Protein AF-A0A212CNF8-F1 (afdb_monomer)

InterPro domains:
  IPR052434 Tectonic-like complex component protein [PTHR20837] (1-99)
  IPR056288 Centrosomal protein of 76 kDa, C-terminal [PF24652] (9-98)

pLDDT: mean 76.9, std 11.72, range [47.06, 88.44]

Organism: Cervus elaphus hippelaphus (NCBI:txid46360)

Radius of gyration: 15.46 Å; Cα contacts (8 Å, |Δi|>4): 49; chains: 1; bounding box: 40×28×42 Å

Secondary structure (DSSP, 8-state):
--SSTTSPPEE-HHHHHHHHHHHHHHHT-GGG---HHHHHHHHHHHHH--------------HHHHHHHHHHT-GGG---TT-EE---------TT---

Structure (mmCIF, N/CA/C/O backbone):
data_AF-A0A212CNF8-F1
#
_entry.id   AF-A0A212CNF8-F1
#
loop_
_atom_site.group_PDB
_atom_site.id
_atom_site.type_symbol
_atom_site.label_atom_id
_atom_site.label_alt_id
_atom_site.label_comp_id
_atom_site.label_asym_id
_atom_site.label_entity_id
_atom_site.label_seq_id
_atom_site.pdbx_PDB_ins_code
_atom_site.Cartn_x
_atom_site.Cartn_y
_atom_site.Cartn_z
_atom_site.occupancy
_atom_site.B_iso_or_equiv
_atom_site.auth_seq_id
_atom_site.auth_comp_id
_atom_site.auth_asym_id
_atom_site.auth_atom_id
_atom_site.pdbx_PDB_model_num
ATOM 1 N N . MET A 1 1 ? -15.952 -11.227 -1.135 1.00 54.66 1 MET A N 1
ATOM 2 C CA . MET A 1 1 ? -14.876 -10.645 -0.306 1.00 54.66 1 MET A CA 1
ATOM 3 C C . MET A 1 1 ? -15.444 -9.442 0.421 1.00 54.66 1 MET A C 1
ATOM 5 O O . MET A 1 1 ? -15.701 -8.435 -0.226 1.00 54.66 1 MET A O 1
ATOM 9 N N . GLU A 1 2 ? -15.701 -9.542 1.724 1.00 64.19 2 GLU A N 1
ATOM 10 C CA . GLU A 1 2 ? -16.131 -8.374 2.501 1.00 64.19 2 GLU A CA 1
ATOM 11 C C . GLU A 1 2 ? -14.904 -7.691 3.101 1.00 64.19 2 GLU A C 1
ATOM 13 O O . GLU A 1 2 ? -14.310 -8.161 4.069 1.00 64.19 2 GLU A O 1
ATOM 18 N N . TRP A 1 3 ? -14.499 -6.582 2.489 1.00 70.00 3 TRP A N 1
ATOM 19 C CA . TRP A 1 3 ? -13.495 -5.691 3.055 1.00 70.00 3 TRP A CA 1
ATOM 20 C C . TRP A 1 3 ? -14.116 -4.983 4.262 1.00 70.00 3 TRP A C 1
ATOM 22 O O . TRP A 1 3 ? -15.050 -4.208 4.091 1.00 70.00 3 TRP A O 1
ATOM 32 N N . ARG A 1 4 ? -13.625 -5.276 5.475 1.00 69.81 4 ARG A N 1
ATOM 33 C CA . ARG A 1 4 ? -14.006 -4.628 6.752 1.00 69.81 4 ARG A CA 1
ATOM 34 C C . ARG A 1 4 ? -15.489 -4.197 6.845 1.00 69.81 4 ARG A C 1
ATOM 36 O O . ARG A 1 4 ? -15.777 -3.006 6.941 1.00 69.81 4 ARG A O 1
ATOM 43 N N . PRO A 1 5 ? -16.446 -5.136 6.918 1.00 64.56 5 PRO A N 1
ATOM 44 C CA . PRO A 1 5 ? -17.877 -4.813 6.887 1.00 64.56 5 PRO A CA 1
ATOM 45 C C . PRO A 1 5 ? -18.398 -4.043 8.119 1.00 64.56 5 PRO A C 1
ATOM 47 O O . PRO A 1 5 ? -19.521 -3.548 8.101 1.00 64.56 5 PRO A O 1
ATOM 50 N N . LYS A 1 6 ? -17.620 -3.953 9.210 1.00 67.62 6 LYS A N 1
ATOM 51 C CA . LYS A 1 6 ? -18.117 -3.537 10.538 1.00 67.62 6 LYS A CA 1
ATOM 52 C C . LYS A 1 6 ? -17.600 -2.192 11.057 1.00 67.62 6 LYS A C 1
ATOM 54 O O . LYS A 1 6 ? -18.179 -1.671 12.004 1.00 67.62 6 LYS A O 1
ATOM 59 N N . GLN A 1 7 ? -16.509 -1.645 10.515 1.00 70.69 7 GLN A N 1
ATOM 60 C CA . GLN A 1 7 ? -15.840 -0.474 11.101 1.00 70.69 7 GLN A CA 1
ATOM 61 C C . GLN A 1 7 ? -15.393 0.527 10.028 1.00 70.69 7 GLN A C 1
ATOM 63 O O . GLN A 1 7 ? -14.802 0.110 9.030 1.00 70.69 7 GLN A O 1
ATOM 68 N N . PRO A 1 8 ? -15.611 1.841 10.233 1.00 76.06 8 PRO A N 1
ATOM 69 C CA . PRO A 1 8 ? -15.105 2.854 9.319 1.00 76.06 8 PRO A CA 1
ATOM 70 C C . PRO A 1 8 ? -13.572 2.882 9.349 1.00 76.06 8 PRO A C 1
ATOM 72 O O . PRO A 1 8 ? -12.955 2.987 10.410 1.00 76.06 8 PRO A O 1
ATOM 75 N N . THR A 1 9 ? -12.952 2.819 8.174 1.00 80.69 9 THR A N 1
ATOM 76 C CA . THR A 1 9 ? -11.499 2.931 8.016 1.00 80.69 9 THR A CA 1
ATOM 77 C C . THR A 1 9 ? -11.054 4.365 8.291 1.00 80.69 9 THR A C 1
ATOM 79 O O . THR A 1 9 ? -11.423 5.289 7.564 1.00 80.69 9 THR A O 1
ATOM 82 N N . ARG A 1 10 ? -10.244 4.569 9.335 1.00 84.62 10 ARG A N 1
ATOM 83 C CA . ARG A 1 10 ? -9.595 5.860 9.595 1.00 84.62 10 ARG A CA 1
ATOM 84 C C . ARG A 1 10 ? -8.325 5.963 8.767 1.00 84.62 10 ARG A C 1
ATOM 86 O O . ARG A 1 10 ? -7.446 5.120 8.897 1.00 84.62 10 ARG A O 1
ATOM 93 N N . TRP A 1 11 ? -8.236 6.990 7.930 1.00 86.44 11 TRP A N 1
ATOM 94 C CA . TRP A 1 11 ? -7.077 7.222 7.073 1.00 86.44 11 TRP A CA 1
ATOM 95 C C . TRP A 1 11 ? -6.140 8.260 7.680 1.00 86.44 11 TRP A C 1
ATOM 97 O O . TRP A 1 11 ? -6.534 9.411 7.882 1.00 86.44 11 TRP A O 1
ATOM 107 N N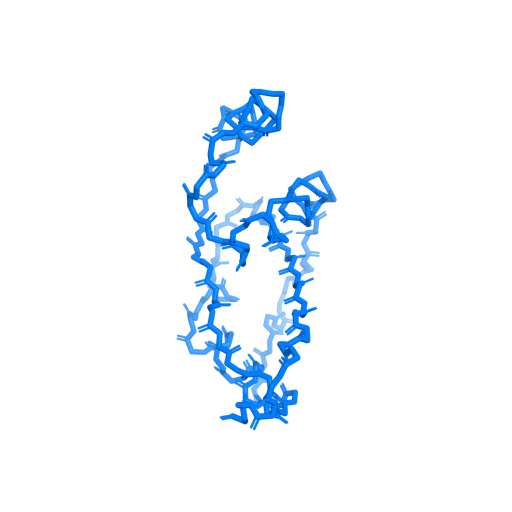 . ASN A 1 12 ? -4.883 7.880 7.898 1.00 86.75 12 ASN A N 1
ATOM 108 C CA . ASN A 1 12 ? -3.844 8.806 8.317 1.00 86.75 12 ASN A CA 1
ATOM 109 C C . ASN A 1 12 ? -3.258 9.524 7.091 1.00 86.75 12 ASN A C 1
ATOM 111 O O . ASN A 1 12 ? -2.523 8.950 6.276 1.00 86.75 12 ASN A O 1
ATOM 115 N N . ARG A 1 13 ? -3.605 10.809 6.950 1.00 85.88 13 ARG A N 1
ATOM 116 C CA . ARG A 1 13 ? -3.176 11.644 5.816 1.00 85.88 13 ARG A CA 1
ATOM 117 C C . ARG A 1 13 ? -1.682 11.961 5.866 1.00 85.88 13 ARG A C 1
ATOM 119 O O . ARG A 1 13 ? -1.063 12.043 4.811 1.00 85.88 13 ARG A O 1
ATOM 126 N N . GLN A 1 14 ? -1.114 12.104 7.063 1.00 84.56 14 GLN A N 1
ATOM 127 C CA . GLN A 1 14 ? 0.300 12.421 7.256 1.00 84.56 14 GLN A CA 1
ATOM 128 C C . GLN A 1 14 ? 1.186 11.227 6.879 1.00 84.56 14 GLN A C 1
ATOM 130 O O . GLN A 1 14 ? 2.083 11.385 6.056 1.00 84.56 14 GLN A O 1
ATOM 135 N N . CYS A 1 15 ? 0.870 10.024 7.375 1.00 85.00 15 CYS A N 1
ATOM 136 C CA . CYS A 1 15 ? 1.533 8.785 6.956 1.00 85.00 15 CYS A CA 1
ATOM 137 C C . CYS A 1 15 ? 1.459 8.608 5.437 1.00 85.00 15 CYS A C 1
ATOM 139 O O . CYS A 1 15 ? 2.460 8.334 4.786 1.00 85.00 15 CYS A O 1
ATOM 141 N N . THR A 1 16 ? 0.268 8.799 4.860 1.00 88.00 16 THR A N 1
ATOM 142 C CA . THR A 1 16 ? 0.056 8.657 3.413 1.00 88.00 16 THR A CA 1
ATOM 143 C C . THR A 1 16 ? 0.911 9.638 2.610 1.00 88.00 16 THR A C 1
ATOM 145 O O . THR A 1 16 ? 1.452 9.270 1.569 1.00 88.00 16 THR A O 1
ATOM 148 N N . PHE A 1 17 ? 1.040 10.881 3.077 1.00 87.31 17 PHE A N 1
ATOM 149 C CA . PHE A 1 17 ? 1.866 11.891 2.424 1.00 87.31 17 PHE A CA 1
ATOM 150 C C . PHE A 1 17 ? 3.352 11.518 2.454 1.00 87.31 17 PHE A C 1
ATOM 152 O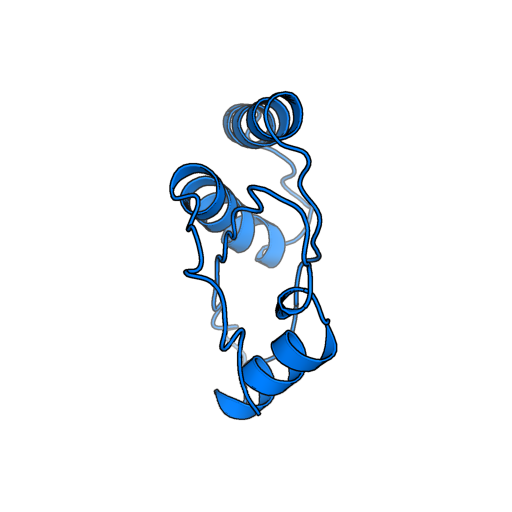 O . PHE A 1 17 ? 3.982 11.505 1.400 1.00 87.31 17 PHE A O 1
ATOM 159 N N . ILE A 1 18 ? 3.878 11.150 3.626 1.00 85.00 18 ILE A N 1
ATOM 160 C CA . ILE A 1 18 ? 5.289 10.776 3.798 1.00 85.00 18 ILE A CA 1
ATOM 161 C C . ILE A 1 18 ? 5.628 9.545 2.949 1.00 85.00 18 ILE A C 1
ATOM 163 O O . ILE A 1 18 ? 6.583 9.565 2.177 1.00 85.00 18 ILE A O 1
ATOM 167 N N . LEU A 1 19 ? 4.788 8.503 2.990 1.00 85.00 19 LEU A N 1
ATOM 168 C CA . LEU A 1 19 ? 4.991 7.296 2.184 1.00 85.00 19 LEU A CA 1
ATOM 169 C C . LEU A 1 19 ? 5.035 7.601 0.676 1.00 85.00 19 LEU A C 1
ATOM 171 O O . LEU A 1 19 ? 5.836 7.013 -0.043 1.00 85.00 19 LEU A O 1
ATOM 175 N N . ARG A 1 20 ? 4.225 8.550 0.182 1.00 86.25 20 ARG A N 1
ATOM 176 C CA . ARG A 1 20 ? 4.255 8.961 -1.234 1.00 86.25 20 ARG A CA 1
ATOM 177 C C . ARG A 1 20 ? 5.564 9.633 -1.649 1.00 86.25 20 ARG A C 1
ATOM 179 O O . ARG A 1 20 ? 5.917 9.511 -2.815 1.00 86.25 20 ARG A O 1
ATOM 186 N N . GLN A 1 21 ? 6.253 10.328 -0.744 1.00 83.94 21 GLN A N 1
ATOM 187 C CA . GLN A 1 21 ? 7.566 10.924 -1.036 1.00 83.94 21 GLN A CA 1
ATOM 188 C C . GLN A 1 21 ? 8.671 9.861 -1.066 1.00 83.94 21 GLN A C 1
ATOM 190 O O . GLN A 1 21 ? 9.581 9.926 -1.891 1.00 83.94 21 GLN A O 1
ATOM 195 N N . ILE A 1 22 ? 8.549 8.840 -0.214 1.00 82.56 22 ILE A N 1
ATOM 196 C CA . ILE A 1 22 ? 9.534 7.759 -0.088 1.00 82.56 22 ILE A CA 1
ATOM 197 C C . ILE A 1 22 ? 9.476 6.792 -1.282 1.00 82.56 22 ILE A C 1
ATOM 199 O O . ILE A 1 22 ? 10.518 6.379 -1.788 1.00 82.56 22 ILE A O 1
ATOM 203 N N . LEU A 1 23 ? 8.278 6.438 -1.762 1.00 83.81 23 LEU A N 1
ATOM 204 C CA . LEU A 1 23 ? 8.104 5.411 -2.801 1.00 83.81 23 LEU A CA 1
ATOM 205 C C . LEU A 1 23 ? 8.906 5.655 -4.101 1.00 83.81 23 LEU A C 1
ATOM 207 O O . LEU A 1 23 ? 9.592 4.729 -4.534 1.00 83.81 23 LEU A O 1
ATOM 211 N N . PRO A 1 24 ? 8.904 6.856 -4.718 1.00 82.56 24 PRO A N 1
ATOM 212 C CA . PRO A 1 24 ? 9.721 7.124 -5.903 1.00 82.56 24 PRO A CA 1
ATOM 213 C C . PRO A 1 24 ? 11.217 6.899 -5.693 1.00 82.56 24 PRO A C 1
ATOM 215 O O . PRO A 1 24 ? 11.914 6.480 -6.615 1.00 82.56 24 PRO A O 1
ATOM 218 N N . LYS A 1 25 ? 11.708 7.184 -4.483 1.00 77.94 25 LYS A N 1
ATOM 219 C CA . LYS A 1 25 ? 13.121 7.041 -4.125 1.00 77.94 25 LYS A CA 1
ATOM 220 C C . LYS A 1 25 ? 13.504 5.576 -3.939 1.00 77.94 25 LYS A C 1
ATOM 222 O O . LYS A 1 25 ? 14.603 5.196 -4.328 1.00 77.94 25 LYS A O 1
ATOM 227 N N . LEU A 1 26 ? 12.594 4.757 -3.404 1.00 77.00 26 LEU A N 1
ATOM 228 C CA . LEU A 1 26 ? 12.797 3.310 -3.293 1.00 77.00 26 LEU A CA 1
ATOM 229 C C . LEU A 1 26 ? 12.913 2.640 -4.672 1.00 77.00 26 LEU A C 1
ATOM 231 O O . LEU A 1 26 ? 13.785 1.795 -4.854 1.00 77.00 26 LEU A O 1
ATOM 235 N N . GLU A 1 27 ? 12.109 3.057 -5.658 1.00 78.50 27 GLU A N 1
ATOM 236 C CA . GLU A 1 27 ? 12.173 2.497 -7.021 1.00 78.50 27 GLU A CA 1
ATOM 237 C C . GLU A 1 27 ? 13.449 2.871 -7.792 1.00 78.50 27 GLU A C 1
ATOM 239 O O . GLU A 1 27 ? 13.895 2.114 -8.654 1.00 78.50 27 GLU A O 1
ATOM 244 N N . LEU A 1 28 ? 14.059 4.027 -7.499 1.00 74.19 28 LEU A N 1
ATOM 245 C CA . LEU A 1 28 ? 15.267 4.491 -8.197 1.00 74.19 28 LEU A CA 1
ATOM 246 C C . LEU A 1 28 ? 16.543 3.735 -7.768 1.00 74.19 28 LEU A C 1
ATOM 248 O O . LEU A 1 28 ? 17.607 3.919 -8.357 1.00 74.19 28 LEU A O 1
ATOM 252 N N . GLY A 1 29 ? 16.437 2.857 -6.770 1.00 62.66 29 GLY A N 1
ATOM 253 C CA . GLY A 1 29 ? 17.547 2.083 -6.240 1.00 62.66 29 GLY A CA 1
ATOM 254 C C . GLY A 1 29 ? 18.297 2.824 -5.134 1.00 62.66 29 GLY A C 1
ATOM 255 O O . GLY A 1 29 ? 18.640 3.999 -5.243 1.00 62.66 29 GLY A O 1
ATOM 256 N N . THR A 1 30 ? 18.585 2.071 -4.076 1.00 55.44 30 THR A N 1
ATOM 257 C CA . THR A 1 30 ? 19.328 2.313 -2.822 1.00 55.44 30 THR A CA 1
ATOM 258 C C . THR A 1 30 ? 20.634 3.141 -2.894 1.00 55.44 30 THR A C 1
ATOM 260 O O . THR A 1 30 ? 21.322 3.274 -1.891 1.00 55.44 30 THR A O 1
ATOM 263 N N . ALA A 1 31 ? 21.015 3.743 -4.023 1.00 47.22 31 ALA A N 1
ATOM 264 C CA . ALA A 1 31 ? 22.209 4.587 -4.142 1.00 47.22 31 ALA A CA 1
ATOM 265 C C . ALA A 1 31 ? 22.068 5.974 -3.476 1.00 47.22 31 ALA A C 1
ATOM 267 O O . ALA A 1 31 ? 23.049 6.705 -3.374 1.00 47.22 31 ALA A O 1
ATOM 268 N N . SER A 1 32 ? 20.863 6.338 -3.023 1.00 48.44 32 SER A N 1
ATOM 269 C CA . SER A 1 32 ? 20.562 7.634 -2.402 1.00 48.44 32 SER A CA 1
ATOM 270 C C . SER A 1 32 ? 19.596 7.505 -1.210 1.00 48.44 32 SER A C 1
ATOM 272 O O . 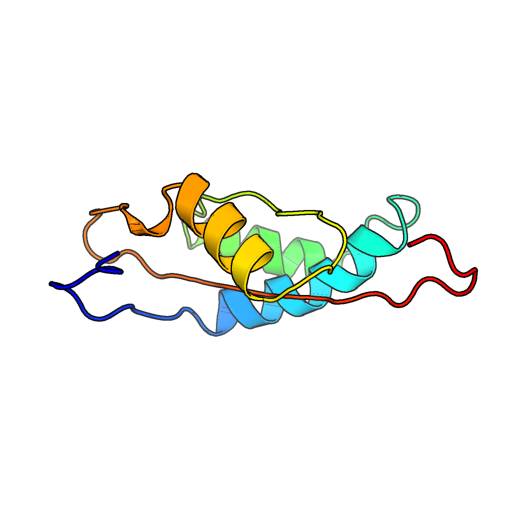SER A 1 32 ? 18.704 8.336 -1.026 1.00 48.44 32 SER A O 1
ATOM 274 N N . PHE A 1 33 ? 19.773 6.497 -0.352 1.00 47.22 33 PHE A N 1
ATOM 275 C CA . PHE A 1 33 ? 19.497 6.767 1.065 1.00 47.22 33 PHE A CA 1
ATOM 276 C C . PHE A 1 33 ? 20.481 7.895 1.445 1.00 47.22 33 PHE A C 1
ATOM 278 O O . PHE A 1 33 ? 21.679 7.660 1.432 1.00 47.22 33 PHE A O 1
ATOM 285 N N . VAL A 1 34 ? 20.155 9.162 1.671 1.00 49.38 34 VAL A N 1
ATOM 286 C CA . VAL A 1 34 ? 18.909 9.821 2.021 1.00 49.38 34 VAL A CA 1
ATOM 287 C C . VAL A 1 34 ? 19.189 11.330 1.927 1.00 49.38 34 VAL A C 1
ATOM 289 O O . VAL A 1 34 ? 20.247 11.799 2.348 1.00 49.38 34 VAL A O 1
ATOM 292 N N . SER A 1 35 ? 18.249 12.126 1.421 1.00 50.66 35 SER A N 1
ATOM 293 C CA . SER A 1 35 ? 18.174 13.532 1.834 1.00 50.66 35 SER A CA 1
ATOM 294 C C . SER A 1 35 ? 17.639 13.529 3.270 1.00 50.66 35 SER A C 1
ATOM 296 O O . SER A 1 35 ? 16.460 13.230 3.460 1.00 50.66 35 SER A O 1
ATOM 298 N N . SER A 1 36 ? 18.504 13.787 4.260 1.00 54.38 36 SER A N 1
ATOM 299 C CA . SER A 1 36 ? 18.303 13.592 5.719 1.00 54.38 36 SER A CA 1
ATOM 300 C C . SER A 1 36 ? 16.992 14.121 6.305 1.00 54.38 36 SER A C 1
ATOM 302 O O . SER A 1 36 ? 16.583 13.729 7.392 1.00 54.38 36 SER A O 1
ATOM 304 N N . GLU A 1 37 ? 16.327 15.021 5.597 1.00 59.78 37 GLU A N 1
ATOM 305 C CA . GLU A 1 37 ? 15.097 15.674 6.023 1.00 59.78 37 GLU A CA 1
ATOM 306 C C . GLU A 1 37 ? 13.873 14.743 5.988 1.00 59.78 37 GLU A C 1
ATOM 308 O O . GLU A 1 37 ? 13.056 14.794 6.900 1.00 59.78 37 GLU A O 1
ATOM 313 N N . GLU A 1 38 ? 13.746 13.848 5.003 1.00 60.19 38 GLU A N 1
ATOM 314 C CA . GLU A 1 38 ? 12.541 13.005 4.859 1.00 60.19 38 GLU A CA 1
ATOM 315 C C . GLU A 1 38 ? 12.604 11.705 5.670 1.00 60.19 38 GLU A C 1
ATOM 317 O O . GLU A 1 38 ? 11.584 11.245 6.187 1.00 60.19 38 GLU A O 1
AT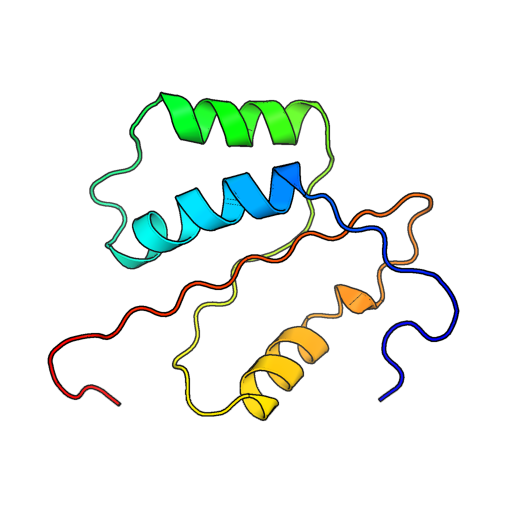OM 322 N N . GLU A 1 39 ? 13.801 11.132 5.833 1.00 63.31 39 GLU A N 1
ATOM 323 C CA . GLU A 1 39 ? 14.020 10.024 6.772 1.00 63.31 39 GLU A CA 1
ATOM 324 C C . GLU A 1 39 ? 13.715 10.499 8.196 1.00 63.31 39 GLU A C 1
ATOM 326 O O . GLU A 1 39 ? 13.009 9.816 8.928 1.00 63.31 39 GLU A O 1
ATOM 331 N N . SER A 1 40 ? 14.086 11.743 8.523 1.00 65.56 40 SER A N 1
ATOM 332 C CA . SER A 1 40 ? 13.687 12.417 9.762 1.00 65.56 40 SER A CA 1
ATOM 333 C C . SER A 1 40 ? 12.164 12.555 9.902 1.00 65.56 40 SER A C 1
ATOM 335 O O . SER A 1 40 ? 11.631 12.343 10.991 1.00 65.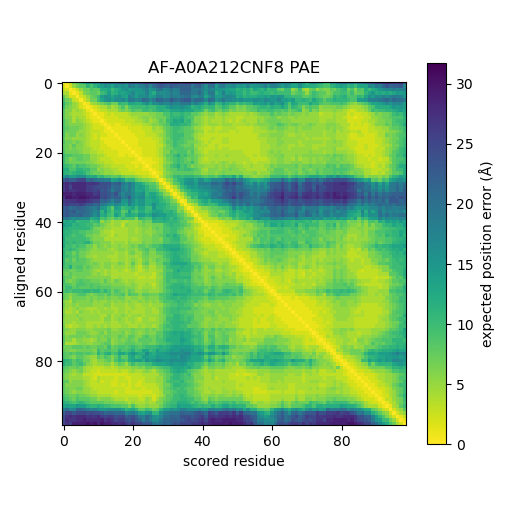56 40 SER A O 1
ATOM 337 N N . GLU A 1 41 ? 11.412 12.842 8.831 1.00 75.75 41 GLU A N 1
ATOM 338 C CA . GLU A 1 41 ? 9.944 12.895 8.914 1.00 75.75 41 GLU A CA 1
ATOM 339 C C . GLU A 1 41 ? 9.309 11.525 9.175 1.00 75.75 41 GLU A C 1
ATOM 341 O O . GLU A 1 41 ? 8.368 11.431 9.972 1.00 75.75 41 GLU A O 1
ATOM 346 N N . PHE A 1 42 ? 9.818 10.466 8.540 1.00 77.62 42 PHE A N 1
ATOM 347 C CA . PHE A 1 42 ? 9.340 9.104 8.768 1.00 77.62 42 PHE A CA 1
ATOM 348 C C . PHE A 1 42 ? 9.763 8.567 10.138 1.00 77.62 42 PHE A C 1
ATOM 350 O O . PHE A 1 42 ? 8.931 8.022 10.857 1.00 77.62 42 PHE A O 1
ATOM 357 N N . GLU A 1 43 ? 11.007 8.790 10.561 1.00 77.56 43 GLU A N 1
ATOM 358 C CA . GLU A 1 43 ? 11.486 8.461 11.907 1.00 77.56 43 GLU A CA 1
ATOM 359 C C . GLU A 1 43 ? 10.674 9.184 12.979 1.00 77.56 43 GLU A C 1
ATOM 361 O O . GLU A 1 43 ? 10.235 8.576 13.956 1.00 77.56 43 GLU A O 1
ATOM 366 N N . ARG A 1 44 ? 10.397 10.474 12.776 1.00 81.00 44 ARG A N 1
ATOM 367 C CA . ARG A 1 44 ? 9.536 11.243 13.673 1.00 81.00 44 ARG A CA 1
ATOM 368 C C . ARG A 1 44 ? 8.122 10.674 13.698 1.00 81.00 44 ARG A C 1
ATOM 370 O O . ARG A 1 44 ? 7.506 10.639 14.756 1.00 81.00 44 ARG A O 1
ATOM 377 N N . LEU A 1 45 ? 7.608 10.184 12.571 1.00 82.00 45 LEU A N 1
ATOM 378 C CA . LEU A 1 45 ? 6.320 9.499 12.532 1.00 82.00 45 LEU A CA 1
ATOM 379 C C . LEU A 1 45 ? 6.338 8.188 13.330 1.00 82.00 45 LEU A C 1
ATOM 381 O O . LEU A 1 45 ? 5.406 7.945 14.093 1.00 82.00 45 LEU A O 1
ATOM 385 N N . LEU A 1 46 ? 7.400 7.387 13.210 1.00 82.00 46 LEU A N 1
ATOM 386 C CA . LEU A 1 46 ? 7.588 6.143 13.966 1.00 82.00 46 LEU A CA 1
ATOM 387 C C . LEU A 1 46 ? 7.697 6.375 15.483 1.00 82.00 46 LEU A C 1
ATOM 389 O O . LEU A 1 46 ? 7.343 5.494 16.262 1.00 82.00 46 LEU A O 1
ATOM 393 N N . GLN A 1 47 ? 8.137 7.560 15.922 1.00 82.88 47 GLN A N 1
ATOM 394 C CA . GLN A 1 47 ? 8.130 7.934 17.344 1.00 82.88 47 GLN A CA 1
ATOM 395 C C . GLN A 1 47 ? 6.712 8.155 17.895 1.00 82.88 47 GLN A C 1
ATOM 397 O O . GLN A 1 47 ? 6.475 7.925 19.080 1.00 82.88 47 GLN A O 1
ATOM 402 N N . PHE A 1 48 ? 5.772 8.606 17.058 1.00 81.88 48 PHE A N 1
ATOM 403 C CA . PHE A 1 48 ? 4.388 8.876 17.464 1.00 81.88 48 PHE A CA 1
ATOM 404 C C . PHE A 1 48 ? 3.430 7.716 17.168 1.00 81.88 48 PHE A C 1
ATOM 406 O O . PHE A 1 48 ? 2.413 7.586 17.848 1.00 81.88 48 PHE A O 1
ATOM 413 N N . TYR A 1 49 ? 3.740 6.880 16.174 1.00 80.75 49 TYR A N 1
ATOM 414 C CA . TYR A 1 49 ? 2.870 5.806 15.704 1.00 80.75 49 TYR A CA 1
ATOM 415 C C . TYR A 1 49 ? 3.598 4.467 15.640 1.00 80.75 49 TYR A C 1
ATOM 417 O O . TYR A 1 49 ? 4.662 4.339 15.039 1.00 80.75 49 TYR A O 1
ATOM 425 N N . TRP A 1 50 ? 2.949 3.428 16.165 1.00 82.00 50 TRP A N 1
ATOM 426 C CA . TRP A 1 50 ? 3.356 2.049 15.920 1.00 82.00 50 TRP A CA 1
ATOM 427 C C . TRP A 1 50 ? 2.913 1.624 14.514 1.00 82.00 50 TRP A C 1
ATOM 429 O O . TRP A 1 50 ? 1.774 1.205 14.299 1.00 82.00 50 TRP A O 1
ATOM 439 N N . VAL A 1 51 ? 3.805 1.774 13.535 1.00 81.75 51 VAL A N 1
ATOM 440 C CA . VAL A 1 51 ? 3.525 1.429 12.136 1.00 81.75 51 VAL A CA 1
ATOM 441 C C . VAL A 1 51 ? 3.794 -0.057 11.901 1.00 81.75 51 VAL A C 1
ATOM 443 O O . VAL A 1 51 ? 4.876 -0.558 12.187 1.00 81.75 51 VAL A O 1
ATOM 446 N N . THR A 1 52 ? 2.809 -0.767 11.349 1.00 81.31 52 THR A N 1
ATOM 447 C CA . THR A 1 52 ? 2.946 -2.168 10.923 1.00 81.31 52 THR A CA 1
ATOM 448 C C . THR A 1 52 ? 2.492 -2.302 9.477 1.00 81.31 52 THR A C 1
ATOM 450 O O . THR A 1 52 ? 1.404 -1.860 9.113 1.00 81.31 52 THR A O 1
ATOM 453 N N . GLY A 1 53 ? 3.348 -2.871 8.634 1.00 82.75 53 GLY A N 1
ATOM 454 C CA . GLY A 1 53 ? 3.098 -3.016 7.205 1.00 82.75 53 GLY A CA 1
ATOM 455 C C . GLY A 1 53 ? 4.356 -3.448 6.463 1.00 82.75 53 GLY A C 1
ATOM 456 O O . GLY A 1 53 ? 5.417 -3.609 7.062 1.00 82.75 53 GLY A O 1
ATOM 457 N N . PHE A 1 54 ? 4.230 -3.638 5.156 1.00 82.62 54 PHE A N 1
ATOM 458 C CA . PHE A 1 54 ? 5.341 -3.973 4.270 1.00 82.62 54 PHE A CA 1
ATOM 459 C C . PHE A 1 54 ? 5.109 -3.305 2.905 1.00 82.62 54 PHE A C 1
ATOM 461 O O . PHE A 1 54 ? 3.958 -3.062 2.521 1.00 82.62 54 PHE A O 1
ATOM 468 N N . PRO A 1 55 ? 6.184 -2.980 2.173 1.00 83.75 55 PRO A N 1
ATOM 469 C CA . PRO A 1 55 ? 6.075 -2.533 0.794 1.00 83.75 55 PRO A CA 1
ATOM 470 C C . PRO A 1 55 ? 5.669 -3.706 -0.108 1.00 83.75 55 PRO A C 1
ATOM 472 O O . PRO A 1 55 ? 6.162 -4.822 0.052 1.00 83.75 55 PRO A O 1
ATOM 475 N N . ILE A 1 56 ? 4.781 -3.451 -1.069 1.00 84.94 56 ILE A N 1
ATOM 476 C CA . ILE A 1 56 ? 4.450 -4.402 -2.136 1.00 84.94 56 ILE A CA 1
ATOM 477 C C . ILE A 1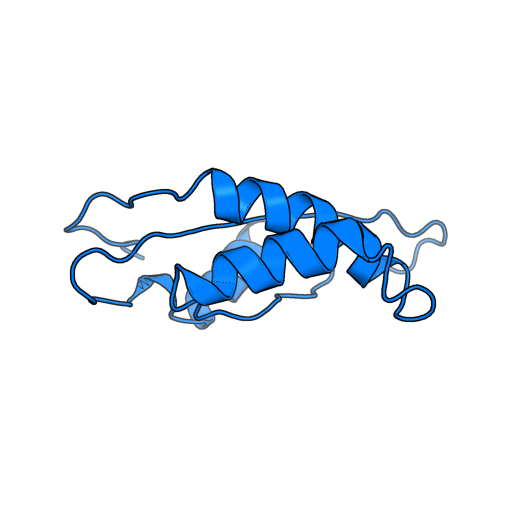 56 ? 5.125 -3.896 -3.404 1.00 84.94 56 ILE A C 1
ATOM 479 O O . ILE A 1 56 ? 4.689 -2.900 -3.976 1.00 84.94 56 ILE A O 1
ATOM 483 N N . GLN A 1 57 ? 6.181 -4.584 -3.828 1.00 83.88 57 GLN A N 1
ATOM 484 C CA . GLN A 1 57 ? 6.828 -4.342 -5.112 1.00 83.88 57 GLN A CA 1
ATOM 485 C C . GLN A 1 57 ? 6.383 -5.434 -6.085 1.00 83.88 57 GLN A C 1
ATOM 487 O O . GLN A 1 57 ? 6.739 -6.601 -5.925 1.00 83.88 57 GLN A O 1
ATOM 492 N N . MET A 1 58 ? 5.566 -5.068 -7.070 1.00 84.19 58 MET A N 1
ATOM 493 C CA . MET A 1 58 ? 5.088 -5.987 -8.103 1.00 84.19 58 MET A CA 1
ATOM 494 C C . MET A 1 58 ? 4.918 -5.257 -9.440 1.00 84.19 58 MET A C 1
ATOM 496 O O . MET A 1 58 ? 4.594 -4.066 -9.436 1.00 84.19 58 MET A O 1
ATOM 500 N N . PRO A 1 59 ? 5.111 -5.944 -10.581 1.00 83.50 59 PRO A N 1
ATOM 501 C CA . PRO A 1 59 ? 4.789 -5.374 -11.881 1.00 83.50 59 PRO A CA 1
ATOM 502 C C . PRO A 1 59 ? 3.291 -5.069 -11.964 1.00 83.50 59 PRO A C 1
ATOM 504 O O . PRO A 1 59 ? 2.449 -5.834 -11.485 1.00 83.50 59 PRO A O 1
ATOM 507 N N . TYR A 1 60 ? 2.954 -3.937 -12.576 1.00 83.75 60 TYR A N 1
ATOM 508 C CA . TYR A 1 60 ? 1.563 -3.557 -12.779 1.00 83.75 60 TYR A CA 1
ATOM 509 C C . TYR A 1 60 ? 0.995 -4.284 -14.003 1.00 83.75 60 TYR A C 1
ATOM 511 O O . TYR A 1 60 ? 1.223 -3.870 -15.138 1.00 83.75 60 TYR A O 1
ATOM 519 N N . THR A 1 61 ? 0.253 -5.366 -13.765 1.00 84.50 61 THR A N 1
ATOM 520 C CA . THR A 1 61 ? -0.472 -6.110 -14.806 1.00 84.50 61 THR A CA 1
ATOM 521 C C . THR A 1 61 ? -1.916 -5.630 -14.916 1.00 84.50 61 THR A C 1
ATOM 523 O O . THR A 1 61 ? -2.377 -5.214 -15.977 1.00 84.50 61 THR A O 1
ATOM 526 N N . ASP A 1 62 ? -2.632 -5.663 -13.797 1.00 86.88 62 ASP A N 1
ATOM 527 C CA . ASP A 1 62 ? -4.056 -5.391 -13.704 1.00 86.88 62 ASP A CA 1
ATOM 528 C C . ASP A 1 62 ? -4.440 -5.019 -12.268 1.00 86.88 62 ASP A C 1
ATOM 530 O O . ASP A 1 62 ? -3.787 -5.393 -11.292 1.00 86.88 62 ASP A O 1
ATOM 534 N N . VAL A 1 63 ? -5.537 -4.275 -12.133 1.00 87.06 63 VAL A N 1
ATOM 535 C CA . VAL A 1 63 ? -6.005 -3.794 -10.827 1.00 87.06 63 VAL A CA 1
ATOM 536 C C . VAL A 1 63 ? -6.431 -4.954 -9.920 1.00 87.06 63 VAL A C 1
ATOM 538 O O . VAL A 1 63 ? -6.255 -4.853 -8.709 1.00 87.06 63 VAL A O 1
ATOM 541 N N . GLN A 1 64 ? -6.967 -6.050 -10.472 1.00 88.25 64 GLN A N 1
ATOM 542 C CA . GLN A 1 64 ? -7.421 -7.184 -9.660 1.00 88.25 64 GLN A CA 1
ATOM 543 C C . GLN A 1 64 ? -6.241 -7.900 -9.005 1.00 88.25 64 GLN A C 1
ATOM 545 O O . GLN A 1 64 ? -6.274 -8.088 -7.796 1.00 88.25 64 GLN A O 1
ATOM 550 N N . SER A 1 65 ? -5.157 -8.167 -9.737 1.00 88.31 65 SER A N 1
ATOM 551 C CA . SER A 1 65 ? -3.937 -8.746 -9.158 1.00 88.31 65 SER A CA 1
ATOM 552 C C . SER A 1 65 ? -3.356 -7.900 -8.024 1.00 88.31 65 SER A C 1
ATOM 554 O O . SER A 1 65 ? -2.892 -8.447 -7.026 1.00 88.31 65 SER A O 1
ATOM 556 N N . VAL A 1 66 ? -3.417 -6.567 -8.126 1.00 87.38 66 VAL A N 1
ATOM 557 C CA . VAL A 1 66 ? -2.990 -5.672 -7.034 1.00 87.38 66 VAL A CA 1
ATOM 558 C C . VAL A 1 66 ? -3.924 -5.794 -5.827 1.00 87.38 66 VAL A C 1
ATOM 560 O O . VAL A 1 66 ? -3.458 -5.882 -4.692 1.00 87.38 66 VAL A O 1
ATOM 563 N N . ILE A 1 67 ? -5.241 -5.818 -6.053 1.00 87.50 67 ILE A N 1
ATOM 564 C CA . ILE A 1 67 ? -6.236 -6.000 -4.987 1.00 87.50 67 ILE A CA 1
ATOM 565 C C . ILE A 1 67 ? -6.037 -7.352 -4.296 1.00 87.50 67 ILE A C 1
ATOM 567 O O . ILE A 1 67 ? -6.041 -7.401 -3.067 1.00 87.50 67 ILE A O 1
ATOM 571 N N . ASP A 1 68 ? -5.814 -8.420 -5.058 1.00 88.31 68 ASP A N 1
ATOM 572 C CA . ASP A 1 68 ? -5.580 -9.769 -4.547 1.00 88.31 68 ASP A CA 1
ATOM 573 C C . ASP A 1 68 ? -4.274 -9.852 -3.761 1.00 88.31 68 ASP A C 1
ATOM 575 O O . ASP A 1 68 ? -4.259 -10.407 -2.661 1.00 88.31 68 ASP A O 1
ATOM 579 N N . ALA A 1 69 ? -3.198 -9.240 -4.264 1.00 87.44 69 ALA A N 1
ATOM 580 C CA . ALA A 1 69 ? -1.934 -9.144 -3.547 1.00 87.44 69 ALA A CA 1
ATOM 581 C C . ALA A 1 69 ? -2.130 -8.442 -2.201 1.00 87.44 69 ALA A C 1
ATOM 583 O O . ALA A 1 69 ? -1.746 -9.000 -1.179 1.00 87.44 69 ALA A O 1
ATOM 584 N N . VAL A 1 70 ? -2.802 -7.282 -2.170 1.00 86.69 70 VAL A N 1
ATOM 585 C CA . VAL A 1 70 ? -3.134 -6.553 -0.930 1.00 86.69 70 VAL A CA 1
ATOM 586 C C . VAL A 1 70 ? -4.041 -7.384 -0.021 1.00 86.69 70 VAL A C 1
ATOM 588 O O . VAL A 1 70 ? -3.875 -7.371 1.200 1.00 86.69 70 VAL A O 1
ATOM 591 N N . TYR A 1 71 ? -4.992 -8.127 -0.580 1.00 85.12 71 TYR A N 1
ATOM 592 C CA . TYR A 1 71 ? -5.900 -8.970 0.187 1.00 85.12 71 TYR A CA 1
ATOM 593 C C . TYR A 1 71 ? -5.154 -10.108 0.895 1.00 85.12 71 TYR A C 1
ATOM 595 O O . TYR A 1 71 ? -5.339 -10.305 2.097 1.00 85.12 71 TYR A O 1
ATOM 603 N N . GLN A 1 72 ? -4.250 -10.795 0.191 1.00 85.00 72 GLN A N 1
ATOM 604 C CA . GLN A 1 72 ? -3.434 -11.889 0.734 1.00 85.00 72 GLN A CA 1
ATOM 605 C C . GLN A 1 72 ? -2.582 -11.467 1.933 1.00 85.00 72 GLN A C 1
ATOM 607 O O . GLN A 1 72 ? -2.265 -12.288 2.788 1.00 85.00 72 GLN A O 1
ATOM 612 N N . THR A 1 73 ? -2.258 -10.182 2.041 1.00 85.00 73 THR A N 1
ATOM 613 C CA . THR A 1 73 ? -1.475 -9.669 3.164 1.00 85.00 73 THR A CA 1
ATOM 614 C C . THR A 1 73 ? -2.185 -9.703 4.511 1.00 85.00 73 THR A C 1
ATOM 616 O O . THR A 1 73 ? -1.540 -9.601 5.553 1.00 85.00 73 THR A O 1
ATOM 619 N N . GLY A 1 74 ? -3.519 -9.751 4.512 1.00 83.38 74 GLY A N 1
ATOM 620 C CA . GLY A 1 74 ? -4.307 -9.739 5.741 1.00 83.38 74 GLY A CA 1
ATOM 621 C C . GLY A 1 74 ? -4.243 -8.441 6.563 1.00 83.38 74 GLY A C 1
ATOM 622 O O . GLY A 1 74 ? -4.869 -8.391 7.619 1.00 83.38 74 GLY A O 1
ATOM 623 N N . ILE A 1 75 ? -3.582 -7.361 6.107 1.00 82.56 75 ILE A N 1
ATOM 624 C CA . ILE A 1 75 ? -3.535 -6.070 6.841 1.00 82.56 75 ILE A CA 1
ATOM 625 C C . ILE A 1 75 ? -4.954 -5.538 7.108 1.00 82.56 75 ILE A C 1
ATOM 627 O O . ILE A 1 75 ? -5.273 -4.976 8.164 1.00 82.56 75 ILE A O 1
ATOM 631 N N . HIS A 1 76 ? -5.855 -5.759 6.153 1.00 78.00 76 HIS A N 1
ATOM 632 C CA . HIS A 1 76 ? -7.252 -5.366 6.256 1.00 78.00 76 HIS A CA 1
ATOM 633 C C . HIS A 1 76 ? -8.025 -6.113 7.363 1.00 78.00 76 HIS A C 1
ATOM 635 O O . HIS A 1 76 ? -9.116 -5.668 7.698 1.00 78.00 76 HIS A O 1
ATOM 641 N N . CYS A 1 77 ? -7.473 -7.165 7.976 1.00 76.12 77 CYS A N 1
ATOM 642 C CA . CYS A 1 77 ? -8.074 -7.889 9.101 1.00 76.12 77 CYS A CA 1
ATOM 643 C C . CYS A 1 77 ? -7.597 -7.408 10.482 1.00 76.12 77 CYS A C 1
ATOM 645 O O . CYS A 1 77 ? -8.059 -7.933 11.483 1.00 76.12 77 CYS A O 1
ATOM 647 N N . SER A 1 78 ? -6.685 -6.430 10.579 1.00 74.94 78 SER A N 1
ATOM 648 C CA . SER A 1 78 ? -6.221 -5.928 11.885 1.00 74.94 78 SER A CA 1
ATOM 649 C C . SER A 1 78 ? -7.365 -5.307 12.711 1.00 74.94 78 SER A C 1
ATOM 651 O O . SER A 1 78 ? -7.965 -4.310 12.296 1.00 74.94 78 SER A O 1
ATOM 653 N N . GLU A 1 79 ? -7.669 -5.875 13.880 1.00 70.69 79 GLU A N 1
ATOM 654 C CA . GLU A 1 79 ? -8.793 -5.462 14.742 1.00 70.69 79 GLU A CA 1
ATOM 655 C C . GLU A 1 79 ? -8.368 -4.598 15.946 1.00 70.69 79 GLU A C 1
ATOM 657 O O . GLU A 1 79 ? -9.124 -4.443 16.905 1.00 70.69 79 GLU A O 1
ATOM 662 N N . PHE A 1 80 ? -7.168 -4.007 15.922 1.00 74.31 80 PHE A N 1
ATOM 663 C CA . PHE A 1 80 ? -6.691 -3.197 17.045 1.00 74.31 80 PHE A CA 1
ATOM 664 C C . PHE A 1 80 ? -7.556 -1.935 17.267 1.00 74.31 80 PHE A C 1
ATOM 666 O O . PHE A 1 80 ? -7.909 -1.243 16.298 1.00 74.31 80 PHE A O 1
ATOM 673 N N . PRO A 1 81 ? -7.882 -1.581 18.530 1.00 71.75 81 PRO A N 1
ATOM 674 C CA . PRO A 1 81 ? -8.593 -0.343 18.838 1.00 71.75 81 PRO A CA 1
ATOM 675 C C . PRO A 1 81 ? -7.812 0.872 18.321 1.00 71.75 81 PRO A C 1
ATOM 677 O O . PRO A 1 81 ? -6.606 0.953 18.514 1.00 71.75 81 PRO A O 1
ATOM 680 N N . GLN A 1 82 ? -8.503 1.820 1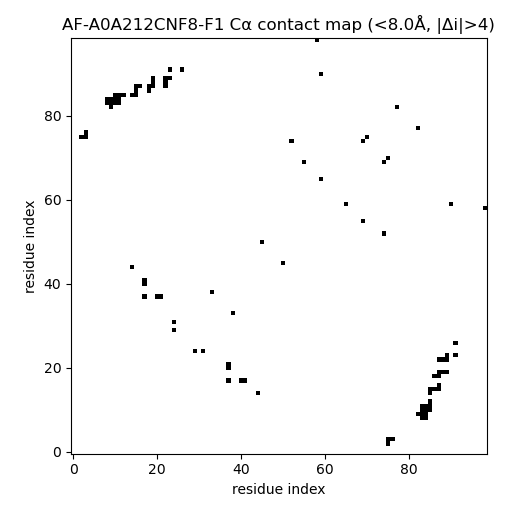7.678 1.00 76.12 82 GLN A N 1
ATOM 681 C CA . GLN A 1 82 ? -7.912 3.038 17.092 1.00 76.12 82 GLN A CA 1
ATOM 682 C C . GLN A 1 82 ? -6.892 2.816 15.957 1.00 76.12 82 GLN A C 1
ATOM 684 O O . GLN A 1 82 ? -6.112 3.717 15.666 1.00 76.12 82 GLN A O 1
ATOM 689 N N . THR A 1 83 ? -6.923 1.670 15.268 1.00 79.88 83 THR A N 1
ATOM 690 C CA . THR A 1 83 ? -6.055 1.462 14.096 1.00 79.88 83 THR A CA 1
ATOM 691 C C . THR A 1 83 ? -6.336 2.502 13.010 1.00 79.88 83 THR A C 1
ATOM 693 O O . THR A 1 83 ? -7.478 2.678 12.572 1.00 79.88 83 THR A O 1
ATOM 696 N N . GLU A 1 84 ? -5.277 3.160 12.550 1.00 85.88 84 GLU A N 1
ATOM 697 C CA . GLU A 1 84 ? -5.297 4.026 11.379 1.00 85.88 84 GLU A CA 1
ATOM 698 C C . GLU A 1 84 ? -4.597 3.336 10.211 1.00 85.88 84 GLU A C 1
ATOM 700 O O . GLU A 1 84 ? -3.627 2.601 10.385 1.00 85.88 84 GLU A O 1
ATOM 705 N N . PHE A 1 85 ? -5.097 3.587 9.008 1.00 85.69 85 PHE A N 1
ATOM 706 C CA . PHE A 1 85 ? -4.580 3.017 7.775 1.00 85.69 85 PHE A CA 1
ATOM 707 C C . PHE A 1 85 ? -3.903 4.106 6.961 1.00 85.69 85 PHE A C 1
ATOM 709 O O . PHE A 1 85 ? -4.348 5.255 6.918 1.00 85.69 85 PHE A O 1
ATOM 716 N N . ALA A 1 86 ? -2.827 3.732 6.287 1.00 87.56 86 ALA A N 1
ATOM 717 C CA . ALA A 1 86 ? -2.144 4.575 5.328 1.00 87.56 86 ALA A CA 1
ATOM 718 C C . ALA A 1 86 ? -1.831 3.736 4.096 1.00 87.56 86 ALA A C 1
ATOM 720 O O . ALA A 1 86 ? -1.478 2.564 4.210 1.00 87.56 86 ALA A O 1
ATOM 721 N N . LEU A 1 87 ? -1.993 4.335 2.921 1.00 88.31 87 LEU A N 1
ATOM 722 C CA . LEU A 1 87 ? -1.709 3.680 1.654 1.00 88.31 87 LEU A CA 1
ATOM 723 C C . LEU A 1 87 ? -1.072 4.689 0.714 1.00 88.31 87 LEU A C 1
ATOM 725 O O . LEU A 1 87 ? -1.637 5.750 0.443 1.00 88.31 87 LEU A O 1
ATOM 729 N N . ALA A 1 88 ? 0.077 4.322 0.171 1.00 88.44 88 ALA A N 1
ATOM 730 C CA . ALA A 1 88 ? 0.720 5.047 -0.903 1.00 88.44 88 ALA A CA 1
ATOM 731 C C . ALA A 1 88 ? 1.003 4.074 -2.045 1.00 88.44 88 ALA A C 1
ATOM 733 O O . ALA A 1 88 ? 1.330 2.913 -1.814 1.00 88.44 88 ALA A O 1
ATOM 734 N N . VAL A 1 89 ? 0.838 4.559 -3.272 1.00 88.00 89 VAL A N 1
ATOM 735 C CA . VAL A 1 89 ? 1.081 3.801 -4.497 1.00 88.00 89 VAL A CA 1
ATOM 736 C C . VAL A 1 89 ? 1.917 4.683 -5.404 1.00 88.00 89 VAL A C 1
ATOM 738 O O . VAL A 1 89 ? 1.622 5.871 -5.557 1.00 88.00 89 VAL A O 1
ATOM 741 N N . TYR A 1 90 ? 2.948 4.097 -5.994 1.00 87.12 90 TYR A N 1
ATOM 742 C CA . TYR A 1 90 ? 3.799 4.731 -6.982 1.00 87.12 90 TYR A CA 1
ATOM 743 C C . TYR A 1 90 ? 3.979 3.759 -8.141 1.00 87.12 90 TYR A C 1
ATO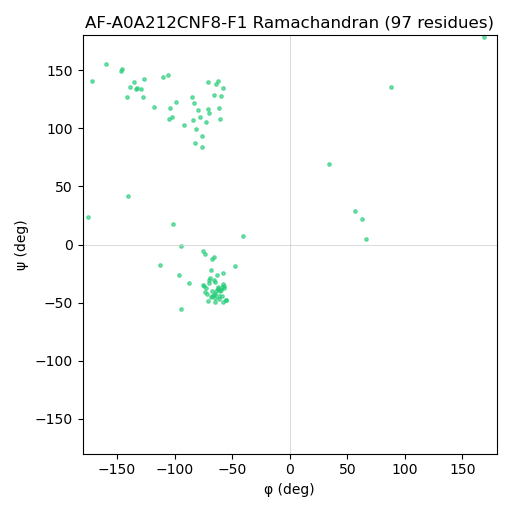M 745 O O . TYR A 1 90 ? 4.196 2.571 -7.926 1.00 87.12 90 TYR A O 1
ATOM 753 N N . ILE A 1 91 ? 3.829 4.267 -9.360 1.00 85.06 91 ILE A N 1
ATOM 754 C CA . ILE A 1 91 ? 3.975 3.488 -10.585 1.00 85.06 91 ILE A CA 1
ATOM 755 C C . ILE A 1 91 ? 5.129 4.113 -11.351 1.00 85.06 91 ILE A C 1
ATOM 757 O O . ILE A 1 91 ? 5.060 5.287 -11.722 1.00 85.06 91 ILE A O 1
ATOM 761 N N . HIS A 1 92 ? 6.178 3.329 -11.578 1.00 83.31 92 HIS A N 1
ATOM 762 C CA . HIS A 1 92 ? 7.332 3.762 -12.346 1.00 83.31 92 HIS A CA 1
ATOM 763 C C . HIS A 1 92 ? 7.301 3.150 -13.754 1.00 83.31 92 HIS A C 1
ATOM 765 O O . HIS A 1 92 ? 7.348 1.925 -13.883 1.00 83.31 92 HIS A O 1
ATOM 771 N N . PRO A 1 93 ? 7.214 3.960 -14.824 1.00 80.50 93 PRO A N 1
ATOM 772 C CA . PRO A 1 93 ? 7.334 3.450 -16.182 1.00 80.50 93 PRO A CA 1
ATOM 773 C C . PRO A 1 93 ? 8.812 3.204 -16.504 1.00 80.50 93 PRO A C 1
ATOM 775 O O . PRO A 1 93 ? 9.572 4.154 -16.669 1.00 80.50 93 PRO A O 1
ATOM 778 N N . TYR A 1 94 ? 9.228 1.943 -16.625 1.00 75.62 94 TYR A N 1
ATOM 779 C CA . TYR A 1 94 ? 10.591 1.615 -17.046 1.00 75.62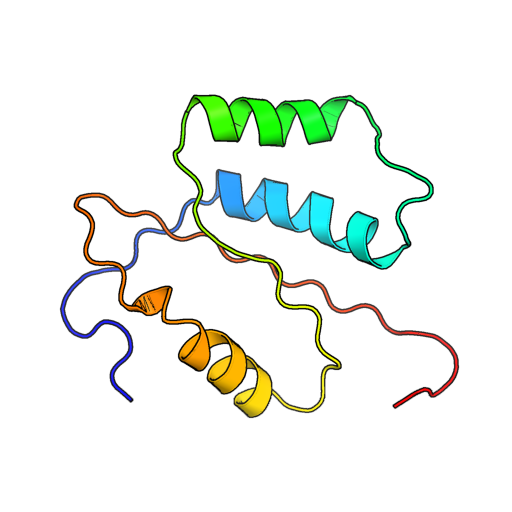 94 TYR A CA 1
ATOM 780 C C . TYR A 1 94 ? 10.723 1.729 -18.575 1.00 75.62 94 TYR A C 1
ATOM 782 O O . TYR A 1 94 ? 10.079 0.970 -19.310 1.00 75.62 94 TYR A O 1
ATOM 790 N N . PRO A 1 95 ? 11.552 2.654 -19.097 1.00 68.12 95 PRO A N 1
ATOM 791 C CA . PRO A 1 95 ? 11.753 2.800 -20.530 1.00 68.12 95 PRO A CA 1
ATOM 792 C C . PRO A 1 95 ? 12.666 1.677 -21.031 1.00 68.12 95 PRO A C 1
ATOM 794 O O . PRO A 1 95 ? 13.875 1.856 -21.093 1.00 68.12 95 PRO A O 1
ATOM 797 N N . ASN A 1 96 ? 12.098 0.499 -21.316 1.00 57.12 96 ASN A N 1
ATOM 798 C CA . ASN A 1 96 ? 12.693 -0.537 -22.181 1.00 57.12 96 ASN A CA 1
ATOM 799 C C . ASN A 1 96 ? 11.787 -1.755 -22.450 1.00 57.12 96 ASN A C 1
ATOM 801 O O . ASN A 1 96 ? 12.285 -2.819 -22.807 1.00 57.12 96 ASN A O 1
ATOM 805 N N . ASN A 1 97 ? 10.459 -1.624 -22.344 1.00 51.78 97 ASN A N 1
ATOM 806 C CA . ASN A 1 97 ? 9.532 -2.706 -22.713 1.00 51.78 97 ASN A CA 1
ATOM 807 C C . ASN A 1 97 ? 9.784 -4.034 -21.964 1.00 51.78 97 ASN A C 1
ATOM 809 O O . ASN A 1 97 ? 9.501 -5.111 -22.487 1.00 51.78 97 ASN A O 1
ATOM 813 N N . ILE A 1 98 ? 10.323 -3.964 -20.744 1.00 54.28 98 ILE A N 1
ATOM 814 C CA . ILE A 1 98 ? 10.382 -5.118 -19.849 1.00 54.28 98 ILE A CA 1
ATOM 815 C C . ILE A 1 98 ? 9.003 -5.185 -19.191 1.00 54.28 98 ILE A C 1
ATOM 817 O O . ILE A 1 98 ? 8.752 -4.507 -18.197 1.00 54.28 98 ILE A O 1
ATOM 821 N N . LEU A 1 99 ? 8.091 -5.879 -19.878 1.00 47.06 99 LEU A N 1
ATOM 822 C CA . LEU A 1 99 ? 6.829 -6.370 -19.321 1.00 47.06 99 LEU A CA 1
ATOM 823 C C . LEU A 1 99 ? 7.103 -7.242 -18.092 1.00 47.06 99 LEU A C 1
ATOM 825 O O . LEU A 1 99 ? 8.043 -8.067 -18.170 1.00 47.06 99 LEU A O 1
#

Sequence (99 aa):
MEWRPKQPTRWNRQCTFILRQILPKLELGTASFVSSEEESEFERLLQFYWVTGFPIQMPYTDVQSVIDAVYQTGIHCSEFPQTEFALAVYIHPYPNNIL

Solvent-accessible surface area (backbone atoms only — not comparable to full-atom values): 6777 Å² total; per-residue (Å²): 134,80,78,58,87,84,59,87,84,43,73,39,64,66,59,23,52,55,45,50,65,48,45,64,53,61,73,72,45,82,89,61,85,64,70,70,68,58,59,48,52,52,53,54,46,55,74,78,40,93,83,82,85,78,89,84,88,73,85,91,84,51,70,62,62,52,51,50,55,58,54,74,66,47,67,79,68,68,81,61,87,88,61,64,45,63,73,62,84,77,86,80,88,70,96,74,82,79,123

Foldseek 3Di:
DDQCVDDDAAADPLLQVLVQVVVVVVVVDPPDPDPVVSVVSVVVVVVVDVDDDDDDDDDCDDPVVVVVVVVVVCPSVDPDPPDHDYDYDDDDDDPDPPD

Mean predicted aligned error: 8.75 Å